Protein AF-A0A2S9FG20-F1 (afdb_monom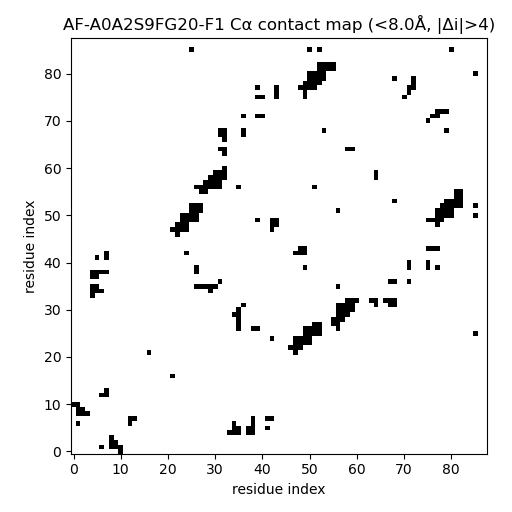er)

Foldseek 3Di:
DDDALAPPPPDCVLVVCVVVVAQEDEDFEDDQLTSVLNNLVVCLVSNHAAEYALVRHHHPDPVSNVVSVVCSCPVSVYHHDHPVPRDD

Radius of gyration: 12.3 Å; Cα contacts (8 Å, |Δi|>4): 146; chains: 1; bounding box: 35×25×31 Å

Nearest PDB structures (foldseek):
  3o90-assembly1_C  TM=9.898E-01  e=1.192E-07  Streptococcus pneumoniae TIGR4
  3o90-assembly1_B  TM=9.911E-01  e=1.365E-07  Streptococcus pneumoniae TIGR4
  3o90-assembly1_D  TM=9.900E-01  e=1.915E-07  Streptococcus pneumoniae TIGR4
  3o93-assembly1_D  TM=9.915E-01  e=2.192E-07  Streptococcus pneumoniae TIGR4
  3o91-assembly1_D  TM=9.906E-01  e=2.874E-07  Streptococcus pneumoniae TIGR4

Sequence (88 aa):
TKVRHSAFYATPLDYLLTRLGVRRIILTGQVTEQCILYSALDGYVRHYEVVVPPDAVAHIDSELCDAALKMMERNMKAELSNSSDCLP

Secondary structure (DSSP, 8-state):
---SSSSSTTSSHHHHHHHTT--EEE--EE-IIIIIHHHHHHHHHTT-EEE--GGGEE-S-HHHHHHHHHHHHHHH--B---GGGS--

Mean predicted aligned error: 2.14 Å

pLDDT: mean 97.33, std 3.33, range [73.31, 98.81]

Solvent-accessible surface area (backbone atoms only — not comparable to full-atom values): 4916 Å² total; per-residue (Å²): 123,72,83,55,57,25,63,57,51,91,37,67,49,62,62,52,39,58,75,69,68,59,54,67,48,78,54,70,47,71,36,32,58,43,30,45,41,43,28,47,50,56,37,32,80,69,68,35,47,41,32,40,22,68,85,44,39,42,58,91,47,70,70,51,26,54,51,31,54,52,45,38,38,72,76,51,64,27,44,76,45,53,62,88,68,71,60,135

Structure (mmCIF, N/CA/C/O backbone):
data_AF-A0A2S9FG20-F1
#
_entry.id   AF-A0A2S9FG20-F1
#
loop_
_atom_site.group_PDB
_atom_site.id
_atom_site.type_symbol
_atom_site.label_atom_id
_atom_site.label_alt_id
_atom_site.label_comp_id
_atom_site.label_asym_id
_atom_site.label_entity_id
_atom_site.label_seq_id
_atom_site.pdbx_PDB_ins_code
_atom_site.Cartn_x
_atom_site.Cartn_y
_atom_site.Cartn_z
_atom_site.occupancy
_atom_site.B_iso_or_equiv
_atom_site.auth_seq_id
_atom_site.auth_comp_id
_atom_site.auth_asym_id
_atom_site.auth_atom_id
_atom_site.pdbx_PDB_model_num
ATOM 1 N N . THR A 1 1 ? -8.249 -12.667 -8.980 1.00 84.56 1 THR A N 1
ATOM 2 C CA . THR A 1 1 ? -6.996 -12.447 -9.732 1.00 84.56 1 THR A CA 1
ATOM 3 C C . THR A 1 1 ? -6.830 -10.979 -10.040 1.00 84.56 1 THR A C 1
ATOM 5 O O . THR A 1 1 ? -7.825 -10.315 -10.297 1.00 84.56 1 THR A O 1
ATOM 8 N N . LYS A 1 2 ? -5.597 -10.478 -9.981 1.00 92.25 2 LYS A N 1
ATOM 9 C CA . LYS A 1 2 ? -5.216 -9.087 -10.253 1.00 92.25 2 LYS A CA 1
ATOM 10 C C . LYS A 1 2 ? -4.681 -8.968 -11.683 1.00 92.25 2 LYS A C 1
ATOM 12 O O . LYS A 1 2 ? -3.900 -9.818 -12.092 1.00 92.25 2 LYS A O 1
ATOM 17 N N . VAL A 1 3 ? -5.066 -7.922 -12.417 1.00 93.75 3 VAL A N 1
ATOM 18 C CA . VAL A 1 3 ? -4.659 -7.722 -13.829 1.00 93.75 3 VAL A CA 1
ATOM 19 C C . VAL A 1 3 ? -3.854 -6.441 -14.082 1.00 93.75 3 VAL A C 1
ATOM 21 O O . VAL A 1 3 ? -3.309 -6.262 -15.170 1.00 93.75 3 VAL A O 1
ATOM 24 N N . ARG A 1 4 ? -3.779 -5.533 -13.101 1.00 95.44 4 ARG A N 1
ATOM 25 C CA . ARG A 1 4 ? -3.018 -4.265 -13.125 1.00 95.44 4 ARG A CA 1
ATOM 26 C C . ARG A 1 4 ? -2.461 -3.956 -11.741 1.00 95.44 4 ARG A C 1
ATOM 28 O O . ARG A 1 4 ? -2.777 -4.673 -10.800 1.00 95.44 4 ARG A O 1
ATOM 35 N N . HIS A 1 5 ? -1.661 -2.899 -11.597 1.00 97.31 5 HIS A N 1
ATOM 36 C CA . HIS A 1 5 ? -0.956 -2.607 -10.347 1.00 97.31 5 HIS A CA 1
ATOM 37 C C . HIS A 1 5 ? -1.833 -2.239 -9.145 1.00 97.31 5 HIS A C 1
ATOM 39 O O . HIS A 1 5 ? -1.434 -2.550 -8.029 1.00 97.31 5 HIS A O 1
ATOM 45 N N . SER A 1 6 ? -3.040 -1.695 -9.311 1.00 97.88 6 SER A N 1
ATOM 46 C CA . SER A 1 6 ? -3.988 -1.592 -8.187 1.00 97.88 6 SER A CA 1
ATOM 47 C C . SER A 1 6 ? -4.667 -2.941 -7.924 1.00 97.88 6 SER A C 1
ATOM 49 O O . SER A 1 6 ? -5.023 -3.660 -8.860 1.00 97.88 6 SER A O 1
ATOM 51 N N . ALA A 1 7 ? -4.788 -3.345 -6.657 1.00 97.94 7 ALA A N 1
ATOM 52 C CA . ALA A 1 7 ? -5.523 -4.548 -6.255 1.00 97.94 7 ALA A CA 1
ATOM 53 C C . ALA A 1 7 ? -7.041 -4.413 -6.472 1.00 97.94 7 ALA A C 1
ATOM 55 O O . ALA A 1 7 ? -7.729 -5.425 -6.606 1.00 97.94 7 ALA A O 1
ATOM 56 N N . PHE A 1 8 ? -7.545 -3.181 -6.564 1.00 98.06 8 PHE A N 1
ATOM 57 C CA . PHE A 1 8 ? -8.955 -2.869 -6.794 1.00 98.06 8 PHE A CA 1
ATOM 58 C C . PHE A 1 8 ? -9.320 -2.820 -8.282 1.00 98.06 8 PHE A C 1
ATOM 60 O O . PHE A 1 8 ? -10.480 -3.020 -8.643 1.00 98.06 8 PHE A O 1
ATOM 67 N N . TYR A 1 9 ? -8.349 -2.575 -9.166 1.00 97.62 9 TYR A N 1
ATOM 68 C CA . TYR A 1 9 ? -8.624 -2.414 -10.591 1.00 97.62 9 TYR A CA 1
ATOM 69 C C . TYR A 1 9 ? -9.131 -3.712 -11.233 1.00 97.62 9 TYR A C 1
ATOM 71 O O . TYR A 1 9 ? -8.390 -4.692 -11.348 1.00 97.62 9 TYR A O 1
ATOM 79 N N . ALA A 1 10 ? -10.379 -3.679 -11.710 1.00 97.06 10 ALA A N 1
ATOM 80 C CA . ALA A 1 10 ? -11.060 -4.798 -12.362 1.00 97.06 10 ALA A CA 1
ATOM 81 C C . ALA A 1 10 ? -11.062 -6.089 -11.518 1.00 97.06 10 ALA A C 1
ATOM 83 O O . ALA A 1 10 ? -10.925 -7.194 -12.046 1.00 97.06 10 ALA A O 1
ATOM 84 N N . THR A 1 11 ? -11.214 -5.955 -10.196 1.00 97.50 11 THR A N 1
ATOM 85 C CA . THR A 1 11 ? -11.349 -7.087 -9.269 1.00 97.50 11 THR A CA 1
ATOM 86 C C . THR A 1 11 ? -12.615 -6.944 -8.415 1.00 97.50 11 THR A C 1
ATOM 88 O O . THR A 1 11 ? -13.119 -5.835 -8.236 1.00 97.50 11 THR A O 1
ATOM 91 N N . PRO A 1 12 ? -13.139 -8.040 -7.837 1.00 97.19 12 PRO A N 1
ATOM 92 C CA . PRO A 1 12 ? -14.271 -7.972 -6.913 1.00 97.19 12 PRO A CA 1
ATOM 93 C C . PRO A 1 12 ? -13.878 -7.520 -5.493 1.00 97.19 12 PRO A C 1
ATOM 95 O O . PRO A 1 12 ? -14.692 -7.636 -4.581 1.00 97.19 12 PRO A O 1
ATOM 98 N N . LEU A 1 13 ? -12.643 -7.051 -5.266 1.00 97.75 13 LEU A N 1
ATOM 99 C CA . LEU A 1 13 ? -12.111 -6.814 -3.920 1.00 97.75 13 LEU A CA 1
ATOM 100 C C . LEU A 1 13 ? -12.942 -5.800 -3.123 1.00 97.75 13 LEU A C 1
ATOM 102 O O . LEU A 1 13 ? -13.301 -6.083 -1.986 1.00 97.75 13 LEU A O 1
ATOM 106 N N . ASP A 1 14 ? -13.299 -4.665 -3.729 1.00 96.56 14 ASP A N 1
ATOM 107 C CA . ASP A 1 14 ? -14.072 -3.610 -3.055 1.00 96.56 14 ASP A CA 1
ATOM 108 C C . ASP A 1 14 ? -15.446 -4.111 -2.589 1.00 96.56 14 ASP A C 1
ATOM 110 O O . ASP A 1 14 ? -15.862 -3.901 -1.450 1.00 96.56 14 ASP A O 1
ATOM 114 N N . TYR A 1 15 ? -16.119 -4.872 -3.458 1.00 97.31 15 TYR A N 1
ATOM 115 C CA . TYR A 1 15 ? -17.395 -5.504 -3.140 1.00 97.31 15 TYR A CA 1
ATOM 116 C C . TYR A 1 15 ? -17.271 -6.453 -1.940 1.00 97.31 15 TYR A C 1
ATOM 118 O O . TYR A 1 15 ? -18.112 -6.427 -1.041 1.00 97.31 15 TYR A O 1
ATOM 126 N N . LEU A 1 16 ? -16.218 -7.278 -1.908 1.00 97.88 16 LEU A N 1
ATOM 127 C CA . LEU A 1 16 ? -15.980 -8.226 -0.820 1.00 97.88 16 LEU A CA 1
ATOM 128 C C . LEU A 1 16 ? -15.678 -7.513 0.503 1.00 97.88 16 LEU A C 1
ATOM 130 O O . LEU A 1 16 ? -16.289 -7.843 1.516 1.00 97.88 16 LEU A O 1
ATOM 134 N N . LEU A 1 17 ? -14.784 -6.523 0.496 1.00 98.19 17 LEU A N 1
ATOM 135 C CA . LEU A 1 17 ? -14.421 -5.753 1.69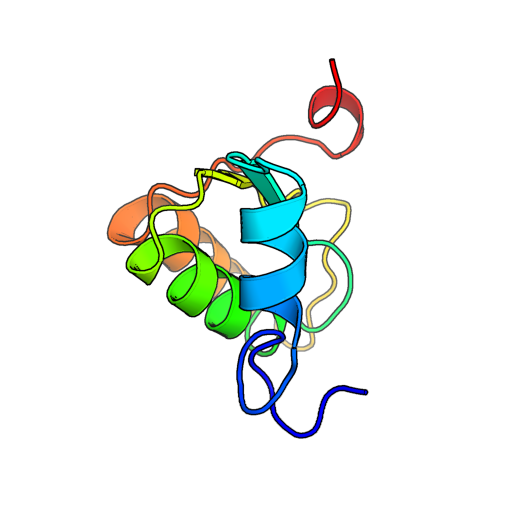0 1.00 98.19 17 LEU A CA 1
ATOM 136 C C . LEU A 1 17 ? -15.624 -4.993 2.261 1.00 98.19 17 LEU A C 1
ATOM 138 O O . LEU A 1 17 ? -15.879 -5.067 3.464 1.00 98.19 17 LEU A O 1
ATOM 142 N N . THR A 1 18 ? -16.426 -4.367 1.393 1.00 97.25 18 THR A N 1
ATOM 143 C CA . THR A 1 18 ? -17.680 -3.703 1.780 1.00 97.25 18 THR A CA 1
ATOM 144 C C . THR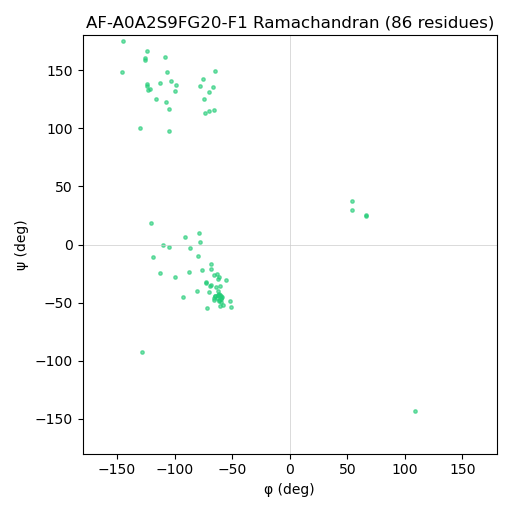 A 1 18 ? -18.661 -4.691 2.413 1.00 97.25 18 THR A C 1
ATOM 146 O O . THR A 1 18 ? -19.228 -4.418 3.470 1.00 97.25 18 THR A O 1
ATOM 149 N N . ARG A 1 19 ? -18.845 -5.876 1.811 1.00 98.25 19 ARG A N 1
ATOM 150 C CA . ARG A 1 19 ? -19.722 -6.934 2.349 1.00 98.25 19 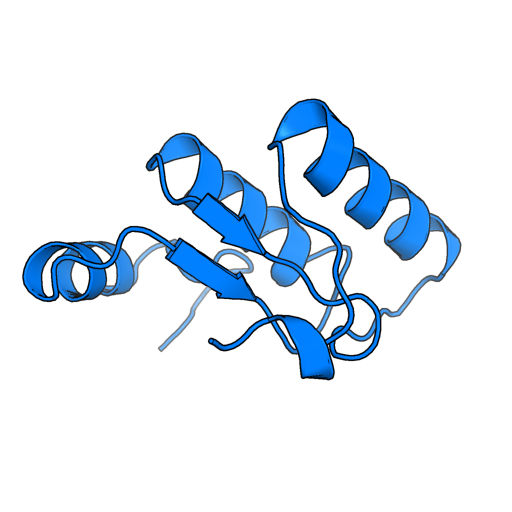ARG A CA 1
ATOM 151 C C . ARG A 1 19 ? -19.268 -7.457 3.709 1.00 98.25 19 ARG A C 1
ATOM 153 O O . ARG A 1 19 ? -20.111 -7.900 4.483 1.00 98.25 19 ARG A O 1
ATOM 160 N N . LEU A 1 20 ? -17.968 -7.417 3.980 1.00 98.19 20 LEU A N 1
ATOM 161 C CA . LEU A 1 20 ? -17.368 -7.813 5.253 1.00 98.19 20 LEU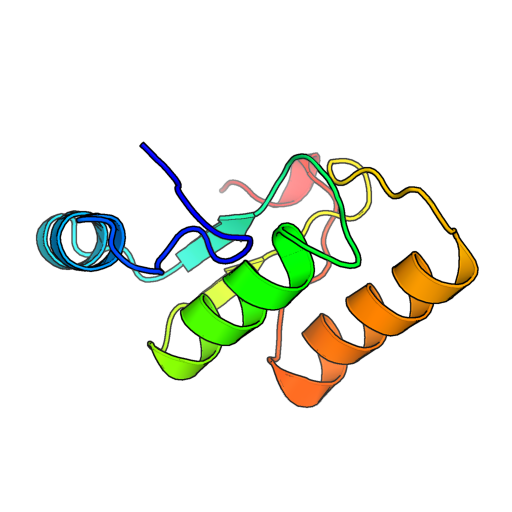 A CA 1
ATOM 162 C C . LEU A 1 20 ? -17.337 -6.672 6.284 1.00 98.19 20 LEU A C 1
ATOM 164 O O . LEU A 1 20 ? -16.904 -6.894 7.411 1.00 98.19 20 LEU A O 1
ATOM 168 N N . GLY A 1 21 ? -17.784 -5.463 5.924 1.00 97.81 21 GLY A N 1
ATOM 169 C CA . GLY A 1 21 ? -17.749 -4.297 6.808 1.00 97.81 21 GLY A CA 1
ATOM 170 C C . GLY A 1 21 ? -16.330 -3.833 7.146 1.00 97.81 21 GLY A C 1
ATOM 171 O O . GLY A 1 21 ? -16.110 -3.238 8.203 1.00 97.81 21 GLY A O 1
ATOM 172 N N . VAL A 1 22 ? -15.355 -4.125 6.279 1.00 98.19 22 VAL A N 1
ATOM 173 C CA . VAL A 1 22 ? -13.958 -3.738 6.490 1.00 98.19 22 VAL A CA 1
ATOM 174 C C . VAL A 1 22 ? -13.824 -2.226 6.350 1.00 98.19 22 VAL A C 1
ATOM 176 O O . VAL A 1 22 ? -14.280 -1.643 5.372 1.00 98.19 22 VAL A O 1
ATOM 179 N N . ARG A 1 23 ? -13.164 -1.597 7.325 1.00 97.31 23 ARG A N 1
ATOM 180 C CA . ARG A 1 23 ? -12.844 -0.159 7.309 1.00 97.31 23 ARG A CA 1
ATOM 181 C C . ARG A 1 23 ? -11.352 0.127 7.200 1.00 97.31 23 ARG A C 1
ATOM 183 O O . ARG A 1 23 ? -10.986 1.182 6.704 1.00 97.31 23 ARG A O 1
ATOM 190 N N . ARG A 1 24 ? -10.508 -0.817 7.623 1.00 97.38 24 ARG A N 1
ATOM 191 C CA . ARG A 1 24 ? -9.047 -0.692 7.655 1.00 97.38 24 ARG A CA 1
ATOM 192 C C . ARG A 1 24 ? -8.404 -1.807 6.845 1.00 97.38 24 ARG A C 1
ATOM 194 O O . ARG A 1 24 ? -8.786 -2.967 6.996 1.00 97.38 24 ARG A O 1
ATOM 201 N N . ILE A 1 25 ? -7.446 -1.454 5.994 1.00 98.00 25 ILE A N 1
ATOM 202 C CA . ILE A 1 25 ? -6.679 -2.388 5.166 1.00 98.00 25 ILE A CA 1
ATOM 203 C C . ILE A 1 25 ? -5.185 -2.207 5.425 1.00 98.00 25 ILE A C 1
ATOM 205 O O . ILE A 1 25 ? -4.683 -1.087 5.478 1.00 98.00 25 ILE A O 1
ATOM 209 N N . ILE A 1 26 ? -4.477 -3.325 5.560 1.00 98.50 26 ILE A N 1
ATOM 210 C CA . ILE A 1 26 ? -3.021 -3.360 5.705 1.00 98.50 26 ILE A CA 1
ATOM 211 C C . ILE A 1 26 ? -2.454 -3.889 4.389 1.00 98.50 26 ILE A C 1
ATOM 213 O O . ILE A 1 26 ? -2.838 -4.971 3.941 1.00 98.50 26 ILE A O 1
ATOM 217 N N . LEU A 1 27 ? -1.581 -3.116 3.747 1.00 98.38 27 LEU A N 1
ATOM 218 C CA . LEU A 1 27 ? -0.988 -3.460 2.457 1.00 98.38 27 LEU A CA 1
ATOM 219 C C . LEU A 1 27 ? 0.458 -3.914 2.649 1.00 98.38 27 LEU A C 1
ATOM 221 O O . LEU A 1 27 ? 1.313 -3.130 3.045 1.00 98.38 27 LEU A O 1
ATOM 225 N N . THR A 1 28 ? 0.728 -5.173 2.316 1.00 98.44 28 THR A N 1
ATOM 226 C CA . THR A 1 28 ? 2.065 -5.781 2.356 1.00 98.44 28 THR A CA 1
ATOM 227 C C . THR A 1 28 ? 2.433 -6.365 0.992 1.00 98.44 28 THR A C 1
ATOM 229 O O . THR A 1 28 ? 1.578 -6.532 0.115 1.00 98.44 28 THR A O 1
ATOM 232 N N . GLY A 1 29 ? 3.710 -6.696 0.799 1.00 98.06 29 GLY A N 1
ATOM 233 C CA . GLY A 1 29 ? 4.204 -7.362 -0.406 1.00 98.06 29 GLY A CA 1
ATOM 234 C C . GLY A 1 29 ? 5.048 -6.458 -1.300 1.00 98.06 29 GLY A C 1
ATOM 235 O O . GLY A 1 29 ? 5.850 -5.669 -0.822 1.00 98.06 29 GLY A O 1
ATOM 236 N N . GLN A 1 30 ? 4.933 -6.612 -2.619 1.00 97.56 30 GLN A N 1
ATOM 237 C CA . GLN A 1 30 ? 5.810 -5.928 -3.574 1.00 97.56 30 GLN A CA 1
ATOM 238 C C . GLN A 1 30 ? 5.066 -5.546 -4.866 1.00 97.56 30 GLN A C 1
ATOM 240 O O . GLN A 1 30 ? 4.138 -6.239 -5.287 1.00 97.56 30 GLN A O 1
ATOM 245 N N . VAL A 1 31 ? 5.411 -4.450 -5.544 1.00 98.06 31 VAL A N 1
ATOM 246 C CA . VAL A 1 31 ? 6.525 -3.521 -5.267 1.00 98.06 31 VAL A CA 1
ATOM 247 C C . VAL A 1 31 ? 6.016 -2.222 -4.616 1.00 98.06 31 VAL A C 1
ATOM 249 O O . VAL A 1 31 ? 4.949 -1.739 -5.016 1.00 98.06 31 VAL A O 1
ATOM 252 N N . THR A 1 32 ? 6.742 -1.667 -3.633 1.00 98.75 32 THR A N 1
ATOM 253 C CA . THR A 1 32 ? 6.343 -0.486 -2.833 1.00 98.75 32 THR A CA 1
ATOM 254 C C . THR A 1 32 ? 5.909 0.701 -3.697 1.00 98.75 32 THR A C 1
ATOM 256 O O . THR A 1 32 ? 4.786 1.193 -3.584 1.00 98.75 32 THR A O 1
ATOM 259 N N . GLU A 1 33 ? 6.759 1.112 -4.629 1.00 98.44 33 GLU A N 1
ATOM 260 C CA . GLU A 1 33 ? 6.576 2.252 -5.531 1.00 98.44 33 GLU A CA 1
ATOM 261 C C . GLU A 1 33 ? 5.625 1.980 -6.710 1.00 98.44 33 GLU A C 1
ATOM 263 O O . GLU A 1 33 ? 5.402 2.851 -7.548 1.00 98.44 33 GLU A O 1
ATOM 268 N N . GLN A 1 34 ? 5.036 0.781 -6.780 1.00 98.31 34 GLN A N 1
ATOM 269 C CA . GLN A 1 34 ? 4.063 0.406 -7.805 1.00 98.31 34 GLN A CA 1
ATOM 270 C C . GLN A 1 34 ? 2.790 -0.162 -7.176 1.00 98.31 34 GLN A C 1
ATOM 272 O O . GLN A 1 34 ? 1.853 0.568 -6.860 1.00 98.31 34 GLN A O 1
ATOM 277 N N . CYS A 1 35 ? 2.715 -1.486 -7.017 1.00 98.38 35 CYS A N 1
ATOM 278 C CA . CYS A 1 35 ? 1.492 -2.168 -6.616 1.00 98.38 35 CYS A CA 1
ATOM 279 C C . CYS A 1 35 ? 0.983 -1.714 -5.247 1.00 98.38 35 CYS A C 1
ATOM 281 O O . CYS A 1 35 ? -0.234 -1.622 -5.075 1.00 98.38 35 CYS A O 1
ATOM 283 N N . ILE A 1 36 ? 1.880 -1.417 -4.303 1.00 98.69 36 ILE A N 1
ATOM 284 C CA . ILE A 1 36 ? 1.494 -0.915 -2.981 1.00 98.69 36 ILE A CA 1
ATOM 285 C C . ILE A 1 36 ? 0.996 0.525 -3.099 1.00 98.69 36 ILE A C 1
ATOM 287 O O . ILE A 1 36 ? -0.157 0.770 -2.759 1.00 98.69 36 ILE A O 1
ATOM 291 N N . LEU A 1 37 ? 1.784 1.435 -3.684 1.00 98.75 37 LEU A N 1
ATOM 292 C CA . LEU A 1 37 ? 1.399 2.837 -3.892 1.00 98.75 37 LEU A CA 1
ATOM 293 C C . LEU A 1 37 ? 0.043 2.994 -4.598 1.00 98.75 37 LEU A C 1
ATOM 295 O O . LEU A 1 37 ? -0.825 3.735 -4.136 1.00 98.75 37 LEU A O 1
ATOM 299 N N . TYR A 1 38 ? -0.173 2.285 -5.707 1.00 98.50 38 TYR A N 1
ATOM 300 C CA . TYR A 1 38 ? -1.420 2.407 -6.465 1.00 98.50 38 TYR A CA 1
ATOM 301 C C . TYR A 1 38 ? -2.610 1.756 -5.759 1.00 98.50 38 TYR A C 1
ATOM 303 O O . TYR A 1 38 ? -3.731 2.246 -5.875 1.00 98.50 38 TYR A O 1
ATOM 311 N N . SER A 1 39 ? -2.391 0.671 -5.010 1.00 98.69 39 SER A N 1
ATOM 312 C CA . SER A 1 39 ? -3.459 0.076 -4.196 1.00 98.69 39 SER A CA 1
ATOM 313 C C . SER A 1 39 ? -3.783 0.938 -2.974 1.00 98.69 39 SER A C 1
ATOM 315 O O . SER A 1 39 ? -4.947 1.009 -2.594 1.00 98.69 39 SER A O 1
ATOM 317 N N . ALA A 1 40 ? -2.791 1.620 -2.392 1.00 98.81 40 ALA A N 1
ATOM 318 C CA . ALA A 1 40 ? -2.980 2.572 -1.303 1.00 98.81 40 ALA A CA 1
ATOM 319 C C . ALA A 1 40 ? -3.804 3.778 -1.762 1.00 98.81 40 ALA A C 1
ATOM 321 O O . ALA A 1 40 ? -4.762 4.143 -1.087 1.00 98.81 40 ALA A O 1
ATOM 322 N N . LEU A 1 41 ? -3.504 4.331 -2.944 1.00 98.69 41 LEU A N 1
ATOM 323 C CA . LEU A 1 41 ? -4.304 5.405 -3.535 1.00 98.69 41 LEU A CA 1
ATOM 324 C C . LEU A 1 41 ? -5.756 4.964 -3.756 1.00 98.69 41 LEU A C 1
ATOM 326 O O . LEU A 1 41 ? -6.674 5.662 -3.332 1.00 98.69 41 LEU A O 1
ATOM 330 N N . ASP A 1 42 ? -5.968 3.798 -4.372 1.00 98.19 42 ASP A N 1
ATOM 331 C CA . ASP A 1 42 ? -7.319 3.278 -4.608 1.00 98.19 42 ASP A CA 1
ATOM 332 C C . ASP A 1 42 ? -8.066 2.966 -3.302 1.00 98.19 42 ASP A C 1
ATOM 334 O O . ASP A 1 42 ? -9.269 3.204 -3.215 1.00 98.19 42 ASP A O 1
ATOM 338 N N . GLY A 1 43 ? -7.369 2.465 -2.279 1.00 98.44 43 GLY A N 1
ATOM 339 C CA . GLY A 1 43 ? -7.934 2.265 -0.946 1.00 98.44 43 GLY A CA 1
ATOM 340 C C . GLY A 1 43 ? -8.357 3.588 -0.304 1.00 98.44 43 GLY A C 1
ATOM 341 O O . GLY A 1 43 ? -9.482 3.718 0.176 1.00 98.44 43 GLY A O 1
ATOM 342 N N . TYR A 1 44 ? -7.491 4.599 -0.378 1.00 98.50 44 TYR A N 1
ATOM 343 C CA . TYR A 1 44 ? -7.739 5.932 0.162 1.00 98.50 44 TYR A CA 1
ATOM 344 C C . TYR A 1 44 ? -8.943 6.623 -0.489 1.00 98.50 44 TYR A C 1
ATOM 346 O O . TYR A 1 44 ? -9.826 7.109 0.218 1.00 98.50 44 TYR A O 1
ATOM 354 N N . VAL A 1 45 ? -9.038 6.639 -1.826 1.00 98.00 45 VAL A N 1
ATOM 355 C CA . VAL A 1 45 ? -10.178 7.282 -2.517 1.00 98.00 45 VAL A CA 1
ATOM 356 C C . VAL A 1 45 ? -11.500 6.537 -2.310 1.00 98.00 45 VAL A C 1
ATOM 358 O O . VAL A 1 45 ? -12.564 7.106 -2.534 1.00 98.00 45 VAL A O 1
ATOM 361 N N . ARG A 1 46 ? -11.442 5.278 -1.861 1.00 97.75 46 ARG A N 1
ATOM 362 C CA . ARG A 1 46 ? -12.596 4.472 -1.430 1.00 97.75 46 ARG A CA 1
ATOM 363 C C . ARG A 1 46 ? -12.896 4.599 0.063 1.00 97.75 46 ARG A C 1
ATOM 365 O O . ARG A 1 46 ? -13.777 3.907 0.559 1.00 97.75 46 ARG A O 1
ATOM 372 N N . HIS A 1 47 ? -12.200 5.496 0.759 1.00 97.12 47 HIS A N 1
ATOM 373 C CA . HIS A 1 47 ? -12.364 5.783 2.182 1.00 97.12 47 HIS A CA 1
ATOM 37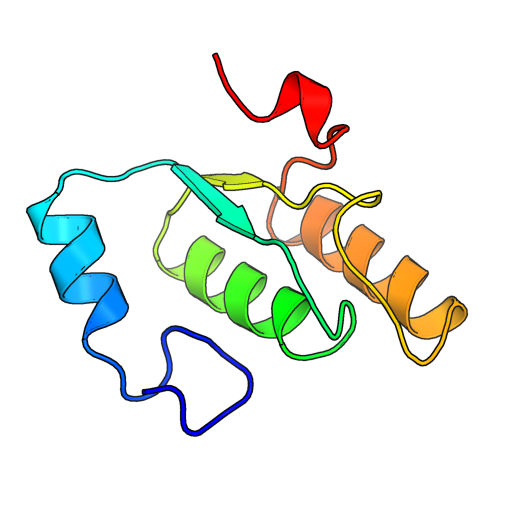4 C C . HIS A 1 47 ? -11.976 4.638 3.132 1.00 97.12 47 HIS A C 1
ATOM 376 O O . HIS A 1 47 ? -12.442 4.615 4.271 1.00 97.12 47 HIS A O 1
ATOM 382 N N . TYR A 1 48 ? -11.100 3.721 2.710 1.00 98.44 48 TYR A N 1
ATOM 383 C CA . TYR A 1 48 ? -10.462 2.794 3.646 1.00 98.44 48 TYR A CA 1
ATOM 384 C C . TYR A 1 48 ? -9.369 3.513 4.451 1.00 98.44 48 TYR A C 1
ATOM 386 O O . TYR A 1 48 ? -8.616 4.328 3.917 1.00 98.44 48 TYR A O 1
ATOM 394 N N . GLU A 1 49 ? -9.244 3.169 5.730 1.00 97.94 49 GLU A N 1
ATOM 395 C CA . GLU A 1 49 ? -8.062 3.467 6.539 1.00 97.94 49 GLU A CA 1
ATOM 396 C C . GLU A 1 49 ? -6.911 2.585 6.032 1.00 97.94 49 GLU A C 1
ATOM 398 O O . GLU A 1 49 ? -6.984 1.355 6.099 1.00 97.94 49 GLU A O 1
ATOM 403 N N . VAL A 1 50 ? -5.869 3.199 5.471 1.00 98.50 50 VAL A N 1
ATOM 404 C CA . VAL A 1 50 ? -4.752 2.474 4.850 1.00 98.50 50 VAL A CA 1
ATOM 405 C C . VAL A 1 50 ? -3.571 2.413 5.807 1.00 98.50 50 VAL A C 1
ATOM 407 O O . VAL A 1 50 ? -3.154 3.434 6.346 1.00 98.50 50 VAL A O 1
ATOM 410 N N . VAL A 1 51 ? -2.999 1.223 5.957 1.00 98.56 51 VAL A N 1
ATOM 411 C CA . VAL A 1 51 ? -1.762 0.978 6.704 1.00 98.56 51 VAL A CA 1
ATOM 412 C C . VAL A 1 51 ? -0.752 0.343 5.766 1.00 98.56 51 VAL A C 1
ATOM 414 O O . VAL A 1 51 ? -1.085 -0.601 5.042 1.00 98.56 51 VAL A O 1
ATOM 417 N N . VAL A 1 52 ? 0.478 0.840 5.778 1.00 98.62 52 VAL A N 1
ATOM 418 C CA . VAL A 1 52 ? 1.579 0.297 4.982 1.00 98.62 52 VAL A CA 1
ATOM 419 C C . VAL A 1 52 ? 2.780 0.083 5.894 1.00 98.62 52 VAL A C 1
ATOM 421 O O . VAL A 1 52 ? 3.478 1.050 6.191 1.00 98.62 52 VAL A O 1
ATOM 424 N N . PRO A 1 53 ? 3.040 -1.156 6.340 1.00 98.38 53 PRO A N 1
ATOM 425 C CA . PRO A 1 53 ? 4.222 -1.454 7.132 1.00 98.38 53 PRO A CA 1
ATOM 426 C C . PRO A 1 53 ? 5.507 -1.446 6.298 1.00 98.38 53 PRO A C 1
ATOM 428 O O . PRO A 1 53 ? 5.666 -2.330 5.448 1.00 98.38 53 PRO A O 1
ATOM 431 N N . PRO A 1 54 ? 6.445 -0.497 6.519 1.00 98.38 54 PRO A N 1
ATOM 432 C CA . PRO A 1 54 ? 7.651 -0.382 5.694 1.00 98.38 54 PRO A CA 1
ATOM 433 C C . PRO A 1 54 ? 8.552 -1.624 5.735 1.00 98.38 54 PRO A C 1
ATOM 435 O O . PRO A 1 54 ? 9.244 -1.912 4.766 1.00 98.38 54 PRO A O 1
ATOM 438 N N . ASP A 1 55 ? 8.524 -2.384 6.830 1.00 98.12 55 ASP A N 1
ATOM 439 C CA . ASP A 1 55 ? 9.272 -3.631 7.021 1.00 98.12 55 ASP A CA 1
ATOM 440 C C . ASP A 1 55 ? 8.625 -4.855 6.345 1.00 98.12 55 ASP A C 1
ATOM 442 O O . ASP A 1 55 ? 9.252 -5.909 6.247 1.00 98.12 55 ASP A O 1
ATOM 446 N N . ALA A 1 56 ? 7.393 -4.722 5.841 1.00 98.44 56 ALA A N 1
ATOM 447 C CA . ALA A 1 56 ? 6.672 -5.776 5.126 1.00 98.44 56 ALA A CA 1
ATOM 448 C C . ALA A 1 56 ? 6.289 -5.380 3.686 1.00 98.44 56 ALA A C 1
ATOM 450 O O . ALA A 1 56 ? 5.436 -6.026 3.062 1.00 98.44 56 ALA A O 1
ATOM 451 N N . VAL A 1 57 ? 6.949 -4.357 3.132 1.00 98.75 57 VAL A N 1
ATOM 452 C CA . VAL A 1 57 ? 6.892 -4.016 1.706 1.00 98.75 57 VAL A CA 1
ATOM 453 C C . VAL A 1 57 ? 8.288 -3.974 1.091 1.00 98.75 57 VAL A C 1
ATOM 455 O O . VAL A 1 57 ? 9.230 -3.473 1.696 1.00 98.75 57 VAL A O 1
ATOM 458 N N . ALA A 1 58 ? 8.435 -4.517 -0.116 1.00 98.56 58 ALA A N 1
ATOM 459 C CA . ALA A 1 58 ? 9.716 -4.560 -0.818 1.00 98.56 58 ALA A CA 1
ATOM 460 C C . ALA A 1 58 ? 9.701 -3.672 -2.067 1.00 98.56 58 ALA A C 1
ATOM 462 O O . ALA A 1 58 ? 8.724 -3.657 -2.821 1.00 98.56 58 ALA A O 1
ATOM 463 N N . HIS A 1 59 ? 10.805 -2.965 -2.292 1.00 98.31 59 HIS A N 1
ATOM 464 C CA . HIS A 1 59 ? 11.012 -2.058 -3.418 1.00 98.31 59 HIS A CA 1
ATOM 465 C C . HIS A 1 59 ? 12.012 -2.619 -4.431 1.00 98.31 59 HIS A C 1
ATOM 467 O O . HIS A 1 59 ? 12.796 -3.512 -4.108 1.00 98.31 59 HIS A O 1
ATOM 473 N N . ILE A 1 60 ? 11.987 -2.083 -5.653 1.00 98.31 60 ILE A N 1
ATOM 474 C CA . ILE A 1 60 ? 13.069 -2.277 -6.628 1.00 98.31 60 ILE A CA 1
ATOM 475 C C . ILE A 1 60 ? 14.071 -1.1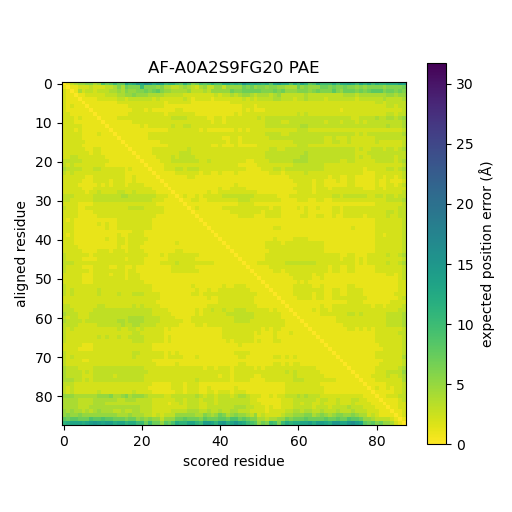31 -6.497 1.00 98.31 60 ILE A C 1
ATOM 477 O O . ILE A 1 60 ? 15.276 -1.368 -6.468 1.00 98.31 60 ILE A O 1
ATOM 481 N N . ASP A 1 61 ? 13.562 0.096 -6.400 1.00 98.44 61 ASP A N 1
ATOM 482 C CA . ASP A 1 61 ? 14.362 1.312 -6.289 1.00 98.44 61 ASP A CA 1
ATOM 483 C C . ASP A 1 61 ? 14.110 1.996 -4.941 1.00 98.44 61 ASP A C 1
ATOM 485 O O . ASP A 1 61 ? 12.967 2.273 -4.570 1.00 98.44 61 ASP A O 1
ATOM 489 N N . SER A 1 62 ? 15.180 2.248 -4.186 1.00 97.88 62 SER A N 1
ATOM 490 C CA . SER A 1 62 ? 15.085 2.804 -2.836 1.00 97.88 62 SER A CA 1
ATOM 491 C C . SER A 1 62 ? 14.622 4.261 -2.822 1.00 97.88 62 SER A C 1
ATOM 493 O O . SER A 1 62 ? 13.856 4.643 -1.941 1.00 97.88 62 SER A O 1
ATOM 495 N N . GLU A 1 63 ? 15.022 5.078 -3.801 1.00 98.62 63 GLU A N 1
ATOM 496 C CA . GLU A 1 63 ? 14.609 6.486 -3.849 1.00 98.62 63 GLU A CA 1
ATOM 497 C C . GLU A 1 63 ? 13.120 6.603 -4.191 1.00 98.62 63 GLU A C 1
ATOM 499 O O . GLU A 1 63 ? 12.384 7.391 -3.587 1.00 98.62 63 GLU A O 1
ATOM 504 N N . LEU A 1 64 ? 12.645 5.774 -5.126 1.00 98.69 64 LEU A N 1
ATOM 505 C CA . LEU A 1 64 ? 11.222 5.701 -5.449 1.00 98.69 64 LEU A CA 1
ATOM 506 C C . LEU A 1 64 ? 10.403 5.108 -4.298 1.00 98.69 64 LEU A C 1
ATOM 508 O O . LEU A 1 64 ? 9.277 5.557 -4.074 1.00 98.69 64 LEU A O 1
ATOM 512 N N . CYS A 1 65 ? 10.955 4.149 -3.551 1.00 98.50 65 CYS A N 1
ATOM 513 C CA . CYS A 1 65 ? 10.339 3.620 -2.335 1.00 98.50 65 CYS A CA 1
ATOM 514 C C . CYS A 1 65 ? 10.089 4.728 -1.311 1.00 98.50 65 CYS A C 1
ATOM 516 O O . CYS A 1 65 ? 8.956 4.906 -0.857 1.00 98.50 65 CYS A O 1
ATOM 518 N N . ASP A 1 66 ? 11.121 5.508 -0.994 1.00 98.62 66 ASP A N 1
ATOM 519 C CA . ASP A 1 66 ? 11.034 6.599 -0.024 1.00 98.62 66 ASP A CA 1
ATOM 520 C C . ASP A 1 66 ? 10.028 7.665 -0.473 1.00 98.62 66 ASP A C 1
ATOM 522 O O . ASP A 1 66 ? 9.197 8.134 0.314 1.00 98.62 66 ASP A O 1
ATOM 526 N N . ALA A 1 67 ? 10.039 8.012 -1.764 1.00 98.69 67 ALA A N 1
ATOM 527 C CA . ALA A 1 67 ? 9.063 8.928 -2.341 1.00 98.69 67 ALA A CA 1
ATOM 528 C C . ALA A 1 67 ? 7.628 8.378 -2.248 1.00 98.69 67 ALA A C 1
ATOM 530 O O . ALA A 1 67 ? 6.711 9.112 -1.871 1.00 98.69 67 ALA A O 1
ATOM 531 N N . ALA A 1 68 ? 7.425 7.092 -2.542 1.00 98.75 68 ALA A N 1
ATOM 532 C CA . ALA A 1 68 ? 6.122 6.441 -2.483 1.00 98.75 68 ALA A CA 1
ATOM 533 C C . ALA A 1 68 ? 5.574 6.375 -1.051 1.00 98.75 68 ALA A C 1
ATOM 535 O O . ALA A 1 68 ? 4.420 6.747 -0.829 1.00 98.75 68 ALA A O 1
ATOM 536 N N . LEU A 1 69 ? 6.392 5.972 -0.072 1.00 98.81 69 LEU A N 1
ATOM 537 C CA . LEU A 1 69 ? 6.023 5.969 1.349 1.00 98.81 69 LEU A CA 1
ATOM 538 C C . LEU A 1 69 ? 5.647 7.374 1.823 1.00 98.81 69 LEU A C 1
ATOM 540 O O . LEU A 1 69 ? 4.586 7.562 2.422 1.00 98.81 69 LEU A O 1
ATOM 544 N N . LYS A 1 70 ? 6.440 8.387 1.457 1.00 98.81 70 LYS A N 1
ATOM 545 C CA . LYS A 1 70 ? 6.137 9.788 1.769 1.00 98.81 70 LYS A CA 1
ATOM 546 C C . LYS A 1 70 ? 4.830 10.261 1.129 1.00 98.81 70 LYS A C 1
ATOM 548 O O . LYS A 1 70 ? 4.068 10.986 1.767 1.00 98.81 70 LYS A O 1
ATOM 553 N N . MET A 1 71 ? 4.545 9.863 -0.112 1.00 98.56 71 MET A N 1
ATOM 554 C CA . MET A 1 71 ? 3.275 10.175 -0.777 1.00 98.56 71 MET A CA 1
ATOM 555 C C . MET A 1 71 ? 2.084 9.505 -0.086 1.00 98.56 71 MET A C 1
ATOM 557 O O . MET A 1 71 ? 1.062 10.163 0.118 1.00 98.56 71 MET A O 1
ATOM 561 N N . MET A 1 72 ? 2.206 8.227 0.282 1.00 98.75 72 MET A N 1
ATOM 562 C CA . MET A 1 72 ? 1.158 7.488 0.990 1.00 98.75 72 MET A CA 1
ATOM 563 C C . MET A 1 72 ? 0.856 8.130 2.350 1.00 98.75 72 MET A C 1
ATOM 565 O O . MET A 1 72 ? -0.302 8.432 2.637 1.00 98.75 72 MET A O 1
ATOM 569 N N . GLU A 1 73 ? 1.881 8.446 3.142 1.00 98.69 73 GLU A N 1
ATOM 570 C CA . GLU A 1 73 ? 1.713 9.128 4.431 1.00 98.69 73 GLU A CA 1
ATOM 571 C C . GLU A 1 73 ? 1.056 10.509 4.259 1.00 98.69 73 GLU A C 1
ATOM 573 O O . GLU A 1 73 ? 0.041 10.818 4.885 1.00 98.69 73 GLU A O 1
ATOM 578 N N . ARG A 1 74 ? 1.613 11.362 3.389 1.00 98.38 74 ARG A N 1
ATOM 579 C CA . ARG A 1 74 ? 1.245 12.787 3.346 1.00 98.38 74 ARG A CA 1
ATOM 580 C C . ARG A 1 74 ? -0.038 13.073 2.589 1.00 98.38 74 ARG A C 1
ATOM 582 O O . ARG A 1 74 ? -0.815 13.921 3.022 1.00 98.38 74 ARG A O 1
ATOM 589 N N . ASN A 1 75 ? -0.261 12.386 1.473 1.00 98.06 75 ASN A N 1
ATOM 590 C CA . ASN A 1 75 ? -1.373 12.699 0.576 1.00 98.06 75 ASN A CA 1
ATOM 591 C C . ASN A 1 75 ? -2.566 11.766 0.790 1.00 98.06 75 ASN A C 1
ATOM 593 O O . ASN A 1 75 ? -3.700 12.160 0.527 1.00 98.06 75 ASN A O 1
ATOM 597 N N . MET A 1 76 ? -2.310 10.542 1.258 1.00 98.12 76 MET A N 1
ATOM 598 C CA . MET A 1 76 ? -3.324 9.496 1.432 1.00 98.12 76 MET A CA 1
ATOM 599 C C . MET A 1 76 ? -3.604 9.201 2.910 1.00 98.12 76 MET A C 1
ATOM 601 O O . MET A 1 76 ? -4.450 8.365 3.213 1.00 98.12 76 MET A O 1
ATOM 605 N N . LYS A 1 77 ? -2.912 9.889 3.834 1.00 97.94 77 LYS A N 1
ATOM 606 C CA . LYS A 1 77 ? -3.013 9.679 5.288 1.00 97.94 77 LYS A CA 1
ATOM 607 C C . LYS A 1 77 ? -2.777 8.220 5.690 1.00 97.94 77 LYS A C 1
ATOM 609 O O . LYS A 1 77 ? -3.366 7.755 6.663 1.00 97.94 77 LYS A O 1
ATOM 614 N N . ALA A 1 78 ? -1.962 7.498 4.920 1.00 98.44 78 ALA A N 1
ATOM 615 C CA . ALA A 1 78 ? -1.630 6.126 5.248 1.00 98.44 78 ALA A CA 1
ATOM 616 C C . ALA A 1 78 ? -0.810 6.096 6.542 1.00 98.44 78 ALA A C 1
ATOM 618 O O . ALA A 1 78 ? 0.121 6.882 6.718 1.00 98.44 78 ALA A O 1
ATOM 619 N N . GLU A 1 79 ? -1.155 5.179 7.434 1.00 98.31 79 GLU A N 1
ATOM 620 C CA . GLU A 1 79 ? -0.367 4.884 8.622 1.00 98.31 79 GLU A CA 1
ATOM 621 C C . GLU A 1 79 ? 0.875 4.081 8.213 1.00 98.31 79 GLU A C 1
ATOM 623 O O . GLU A 1 79 ? 0.755 3.036 7.569 1.00 98.31 79 GLU A O 1
ATOM 628 N N . LEU A 1 80 ? 2.062 4.561 8.588 1.00 98.31 80 LEU A N 1
ATOM 629 C CA . LEU A 1 80 ? 3.318 3.827 8.438 1.00 98.31 80 LEU A CA 1
ATOM 630 C C . LEU A 1 80 ? 3.752 3.314 9.818 1.00 98.31 80 LEU A C 1
ATOM 632 O O . LEU A 1 80 ? 4.326 4.063 10.607 1.00 98.31 80 LEU A O 1
ATOM 636 N N . SER A 1 81 ? 3.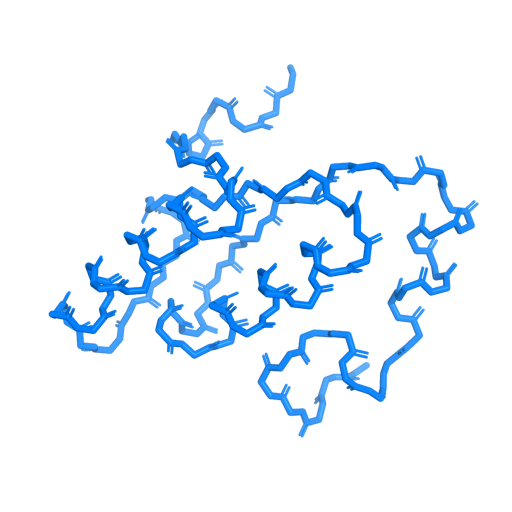449 2.054 10.123 1.00 96.44 81 SER A N 1
ATOM 637 C CA . SER A 1 81 ? 3.770 1.390 11.398 1.00 96.44 81 SER A CA 1
ATOM 638 C C . SER A 1 81 ? 4.537 0.090 11.159 1.00 96.44 81 SER A C 1
ATOM 640 O O . SER A 1 81 ? 4.538 -0.421 10.047 1.00 96.44 81 SER A O 1
ATOM 642 N N . ASN A 1 82 ? 5.247 -0.446 12.156 1.00 97.19 82 ASN A N 1
ATOM 643 C CA . ASN A 1 82 ? 5.909 -1.739 11.970 1.00 97.19 82 ASN A CA 1
ATOM 644 C C . ASN A 1 82 ? 4.857 -2.841 11.771 1.00 97.19 82 ASN A C 1
ATOM 646 O O . ASN A 1 82 ? 3.760 -2.767 12.332 1.00 97.19 82 ASN A O 1
ATOM 650 N N . SER A 1 83 ? 5.180 -3.882 11.003 1.00 97.06 83 SER A N 1
ATOM 651 C CA . SER A 1 83 ? 4.276 -5.015 10.801 1.00 97.06 83 SER A CA 1
ATOM 652 C C . SER A 1 83 ? 3.824 -5.667 12.116 1.00 97.06 83 SER A C 1
ATOM 654 O O . SER A 1 83 ? 2.680 -6.121 12.192 1.00 97.06 83 SER A O 1
ATOM 656 N N . SER A 1 84 ? 4.653 -5.634 13.170 1.00 96.56 84 SER A N 1
ATOM 657 C CA . SER A 1 84 ? 4.294 -6.103 14.517 1.00 96.56 84 SER A CA 1
ATOM 658 C C . SER A 1 84 ? 3.164 -5.315 15.178 1.00 96.56 84 SER A C 1
ATOM 660 O O . SER A 1 84 ? 2.457 -5.866 16.016 1.00 96.56 84 SER A O 1
ATOM 662 N N . ASP A 1 85 ? 2.979 -4.054 14.789 1.00 96.06 85 ASP A N 1
ATOM 663 C CA . ASP A 1 85 ? 2.063 -3.106 15.436 1.00 96.06 85 ASP A CA 1
ATOM 664 C C . ASP A 1 85 ? 0.782 -2.895 14.610 1.00 96.06 85 ASP A C 1
ATOM 666 O O . ASP A 1 85 ? -0.121 -2.150 14.990 1.00 96.06 85 ASP A O 1
ATOM 670 N N . CYS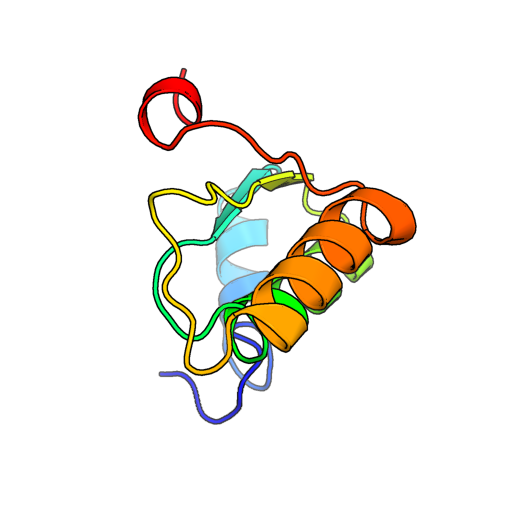 A 1 86 ? 0.692 -3.542 13.444 1.00 92.50 86 CYS A N 1
ATOM 671 C CA . CYS A 1 86 ? -0.410 -3.358 12.505 1.00 92.50 86 CYS A CA 1
ATOM 672 C C . CYS A 1 86 ? -1.703 -4.070 12.933 1.00 92.50 86 CYS A C 1
ATOM 674 O O . CYS A 1 86 ? -2.782 -3.714 12.449 1.00 92.50 86 CYS A O 1
ATOM 676 N N . LEU A 1 87 ? -1.609 -5.084 13.793 1.00 87.62 87 LEU A N 1
ATOM 677 C CA . LEU A 1 87 ? -2.739 -5.871 14.287 1.00 87.62 87 LEU A CA 1
ATOM 678 C C . LEU A 1 87 ? -3.043 -5.508 15.753 1.00 87.62 87 LEU A C 1
ATOM 680 O O . LEU A 1 87 ? -2.124 -5.125 16.472 1.00 87.62 87 LEU A O 1
ATOM 684 N N . PRO A 1 88 ? -4.316 -5.590 16.180 1.00 73.31 88 PRO A N 1
ATOM 685 C CA . PRO A 1 88 ? -4.702 -5.364 17.572 1.00 73.31 88 PRO A CA 1
ATOM 686 C C . PRO A 1 88 ? -4.204 -6.455 18.529 1.00 73.31 88 PRO A C 1
ATOM 688 O O . PRO A 1 88 ? -3.961 -7.596 18.068 1.00 73.31 88 PRO A O 1
#